Protein AF-A0A0S9KEA3-F1 (afdb_monomer_lite)

Structure (mmCIF, N/CA/C/O backbone):
data_AF-A0A0S9KEA3-F1
#
_entry.id   AF-A0A0S9KEA3-F1
#
loop_
_atom_site.group_PDB
_atom_site.id
_atom_site.type_symbol
_atom_site.label_atom_id
_atom_site.label_alt_id
_atom_site.label_comp_id
_atom_site.label_asym_id
_atom_site.label_entity_id
_atom_site.label_seq_id
_atom_site.pdbx_PDB_ins_code
_atom_site.Cartn_x
_atom_site.Cartn_y
_atom_site.Cartn_z
_atom_site.occupancy
_atom_site.B_iso_or_equiv
_atom_site.auth_seq_id
_atom_site.auth_comp_id
_atom_site.auth_asym_id
_atom_site.auth_atom_id
_atom_site.pdbx_PDB_model_num
ATOM 1 N N . MET A 1 1 ? -2.561 28.441 -7.555 1.00 31.03 1 MET A N 1
ATOM 2 C CA . MET A 1 1 ? -1.098 28.452 -7.749 1.00 31.03 1 MET A CA 1
ATOM 3 C C . MET A 1 1 ? -0.727 27.056 -8.202 1.00 31.03 1 MET A C 1
ATOM 5 O O . MET A 1 1 ? -0.599 26.170 -7.368 1.00 31.03 1 MET A O 1
ATOM 9 N N . ASP A 1 2 ? -0.705 26.859 -9.518 1.00 31.92 2 ASP A N 1
ATOM 10 C CA . ASP A 1 2 ? -0.254 25.624 -10.152 1.00 31.92 2 ASP A CA 1
ATOM 11 C C . ASP A 1 2 ? 1.250 25.487 -9.947 1.00 31.92 2 ASP A C 1
ATOM 13 O O . ASP A 1 2 ? 2.021 26.353 -10.361 1.00 31.92 2 ASP A O 1
ATOM 17 N N . PHE A 1 3 ? 1.666 24.422 -9.271 1.00 29.02 3 PHE A N 1
ATOM 18 C CA . PHE A 1 3 ? 3.070 24.047 -9.197 1.00 29.02 3 PHE A CA 1
ATOM 19 C C . PHE A 1 3 ? 3.377 23.155 -10.405 1.00 29.02 3 PHE A C 1
ATOM 21 O O . PHE A 1 3 ? 2.855 22.040 -10.465 1.00 29.02 3 PHE A O 1
ATOM 28 N N . PRO A 1 4 ? 4.215 23.589 -11.366 1.00 41.78 4 PRO A N 1
ATOM 29 C CA . PRO A 1 4 ? 4.606 22.748 -12.483 1.00 41.78 4 PRO A CA 1
ATOM 30 C C . PRO A 1 4 ? 5.661 21.763 -11.973 1.00 41.78 4 PRO A C 1
ATOM 32 O O . PRO A 1 4 ? 6.861 22.020 -12.031 1.00 41.78 4 PRO A O 1
ATOM 35 N N . PHE A 1 5 ? 5.222 20.629 -11.430 1.00 34.81 5 PHE A N 1
ATOM 36 C CA . PHE A 1 5 ? 6.108 19.536 -11.012 1.00 34.81 5 PHE A CA 1
ATOM 37 C C . PHE A 1 5 ? 6.509 18.636 -12.199 1.00 34.81 5 PHE A C 1
ATOM 39 O O . PHE A 1 5 ? 6.787 17.456 -12.021 1.00 34.81 5 PHE A O 1
ATOM 46 N N . ASP A 1 6 ? 6.526 19.177 -13.421 1.00 46.22 6 ASP A N 1
ATOM 47 C CA . ASP A 1 6 ? 6.559 18.375 -14.652 1.00 46.22 6 ASP A CA 1
ATOM 48 C C . ASP A 1 6 ? 7.700 18.744 -15.610 1.00 46.22 6 ASP A C 1
ATOM 50 O O . ASP A 1 6 ? 7.534 18.782 -16.821 1.00 46.22 6 ASP A O 1
ATOM 54 N N . SER A 1 7 ? 8.891 19.060 -15.088 1.00 44.50 7 SER A N 1
ATOM 55 C CA . SER A 1 7 ? 10.035 19.338 -15.978 1.00 44.50 7 SER A CA 1
ATOM 56 C C . SER A 1 7 ? 11.408 18.887 -15.481 1.00 44.50 7 SER A C 1
ATOM 58 O O . SER A 1 7 ? 12.396 19.142 -16.162 1.00 44.50 7 SER A O 1
ATOM 60 N N . PHE A 1 8 ? 11.520 18.207 -14.336 1.00 37.62 8 PHE A N 1
ATOM 61 C CA . PHE A 1 8 ? 12.842 17.794 -13.832 1.00 37.62 8 PHE A CA 1
ATOM 62 C C . PHE A 1 8 ? 13.035 16.278 -13.712 1.00 37.62 8 PHE A C 1
ATOM 64 O O . PHE A 1 8 ? 14.164 15.795 -13.757 1.00 37.62 8 PHE A O 1
ATOM 71 N N . VAL A 1 9 ? 11.956 15.496 -13.619 1.00 43.41 9 VAL A N 1
ATOM 72 C CA . VAL A 1 9 ? 12.059 14.027 -13.528 1.00 43.41 9 VAL A CA 1
ATOM 73 C C . VAL A 1 9 ? 12.201 13.371 -14.909 1.00 43.41 9 VAL A C 1
ATOM 75 O O . VAL A 1 9 ? 12.808 12.306 -15.008 1.00 43.41 9 VAL A O 1
ATOM 78 N N . ASP A 1 10 ? 11.760 14.038 -15.978 1.00 44.66 10 ASP A N 1
ATOM 79 C CA . ASP A 1 10 ? 11.895 13.554 -17.361 1.00 44.66 10 ASP A CA 1
ATOM 80 C C . ASP A 1 10 ? 13.318 13.700 -17.937 1.00 44.66 10 ASP A C 1
ATOM 82 O O . ASP A 1 10 ? 13.617 13.150 -18.994 1.00 44.66 10 ASP A O 1
ATOM 86 N N . GLN A 1 11 ? 14.238 14.386 -17.245 1.00 39.19 11 GLN A N 1
ATOM 87 C CA . GLN A 1 11 ? 15.519 14.796 -17.836 1.00 39.19 11 GLN A CA 1
ATOM 88 C C . GLN A 1 11 ? 16.749 13.965 -17.424 1.00 39.19 11 GLN A C 1
ATOM 90 O O . GLN A 1 11 ? 17.873 14.367 -17.717 1.00 39.19 11 GLN A O 1
ATOM 95 N N . VAL A 1 12 ? 16.595 12.798 -16.775 1.00 40.62 12 VAL A N 1
ATOM 96 C CA . VAL A 1 12 ? 17.766 11.991 -16.340 1.00 40.62 12 VAL A CA 1
ATOM 97 C C . VAL A 1 12 ? 17.776 10.519 -16.801 1.00 40.62 12 VAL A C 1
ATOM 99 O O . VAL A 1 12 ? 18.755 9.822 -16.558 1.00 40.62 12 VAL A O 1
ATOM 102 N N . VAL A 1 13 ? 16.801 10.021 -17.573 1.00 47.19 13 VAL A N 1
ATOM 103 C CA . VAL A 1 13 ? 16.959 8.729 -18.287 1.00 47.19 13 VAL A CA 1
ATOM 104 C C . VAL A 1 13 ? 16.338 8.830 -19.682 1.00 47.19 13 VAL A C 1
ATOM 106 O O . VAL A 1 13 ? 15.162 8.555 -19.870 1.00 47.19 13 VAL A O 1
ATOM 109 N N . GLY A 1 14 ? 17.136 9.271 -20.657 1.00 42.53 14 GLY A N 1
ATOM 110 C CA . GLY A 1 14 ? 16.746 9.519 -22.053 1.00 42.53 14 GLY A CA 1
ATOM 111 C C . GLY A 1 14 ? 16.521 8.269 -22.915 1.00 42.53 14 GLY A C 1
ATOM 112 O O . GLY A 1 14 ? 16.981 8.234 -24.049 1.00 42.53 14 GLY A O 1
ATOM 113 N N . ALA A 1 15 ? 15.824 7.268 -22.381 1.00 51.09 15 ALA A N 1
ATOM 114 C CA . ALA A 1 15 ? 15.139 6.231 -23.147 1.00 51.09 15 ALA A CA 1
ATOM 115 C C . ALA A 1 15 ? 13.674 6.294 -22.703 1.00 51.09 15 ALA A C 1
ATOM 117 O O . ALA A 1 15 ? 13.399 6.246 -21.500 1.00 51.09 15 ALA A O 1
ATOM 118 N N . GLY A 1 16 ? 12.744 6.510 -23.635 1.00 81.00 16 GLY A N 1
ATOM 119 C CA . GLY A 1 16 ? 11.350 6.838 -23.332 1.00 81.00 16 GLY A CA 1
ATOM 120 C C . GLY A 1 16 ? 10.750 5.879 -22.301 1.00 81.00 16 GLY A C 1
ATOM 121 O O . GLY A 1 16 ? 11.084 4.696 -22.276 1.00 81.00 16 GLY A O 1
ATOM 122 N N . TRP A 1 17 ? 9.839 6.354 -21.444 1.00 83.50 17 TRP A N 1
ATOM 123 C CA . TRP A 1 17 ? 9.157 5.509 -20.444 1.00 83.50 17 TRP A CA 1
ATOM 124 C C . TRP A 1 17 ? 8.692 4.161 -21.033 1.00 83.50 17 TRP A C 1
ATOM 126 O O . TRP A 1 17 ? 8.823 3.118 -20.396 1.00 83.50 17 TRP A O 1
ATOM 136 N N . ARG A 1 18 ? 8.229 4.195 -22.290 1.00 82.69 18 ARG A N 1
ATOM 137 C CA . ARG A 1 18 ? 7.819 3.032 -23.079 1.00 82.69 18 ARG A CA 1
ATOM 138 C C . ARG A 1 18 ? 8.979 2.099 -23.433 1.00 82.69 18 ARG A C 1
ATOM 140 O O . ARG A 1 18 ? 8.838 0.905 -23.258 1.00 82.69 18 ARG A O 1
ATOM 147 N N . GLU A 1 19 ? 10.130 2.624 -23.838 1.00 84.38 19 GLU A N 1
ATOM 148 C CA . GLU A 1 19 ? 11.335 1.835 -24.139 1.00 84.38 19 GLU A CA 1
ATOM 149 C C . GLU A 1 19 ? 11.870 1.126 -22.890 1.00 84.38 19 GLU A C 1
ATOM 151 O O . GLU A 1 19 ? 12.289 -0.030 -22.943 1.00 84.38 19 GLU A O 1
ATOM 156 N N . THR A 1 20 ? 11.810 1.795 -21.734 1.00 85.56 20 THR A N 1
ATOM 157 C CA . THR A 1 20 ? 12.181 1.159 -20.462 1.00 85.56 20 THR A CA 1
ATOM 158 C C . THR A 1 20 ? 11.171 0.077 -20.081 1.00 85.56 20 THR A C 1
ATOM 160 O O . THR A 1 20 ? 11.570 -1.006 -19.660 1.00 85.56 20 THR A O 1
ATOM 163 N N . ALA A 1 21 ? 9.872 0.328 -20.271 1.00 86.19 21 ALA A N 1
ATOM 164 C CA . ALA A 1 21 ? 8.833 -0.681 -20.074 1.00 86.19 21 ALA A CA 1
ATOM 165 C C . ALA A 1 21 ? 9.016 -1.889 -21.016 1.00 86.19 21 ALA A C 1
ATOM 167 O O . ALA A 1 21 ? 8.892 -3.029 -20.575 1.00 86.19 21 ALA A O 1
ATOM 168 N N . ASP A 1 22 ? 9.391 -1.643 -22.272 1.00 87.06 22 ASP A N 1
ATOM 169 C CA . ASP A 1 22 ? 9.687 -2.670 -23.276 1.00 87.06 22 ASP A CA 1
ATOM 170 C C . ASP A 1 22 ? 10.925 -3.481 -22.890 1.00 87.06 22 ASP A C 1
ATOM 172 O O . ASP A 1 22 ? 10.930 -4.701 -23.020 1.00 87.06 22 ASP A O 1
ATOM 176 N N . SER A 1 23 ? 11.938 -2.831 -22.314 1.00 88.00 23 SER A N 1
ATOM 177 C CA . SER A 1 23 ? 13.126 -3.503 -21.775 1.00 88.00 23 SER A CA 1
ATOM 178 C C . SER A 1 23 ? 12.782 -4.414 -20.592 1.00 88.00 23 SER A C 1
ATOM 180 O O . SER A 1 23 ? 13.326 -5.509 -20.477 1.00 88.00 23 SER A O 1
ATOM 182 N N . VAL A 1 24 ? 11.849 -4.003 -19.724 1.00 87.31 24 VAL A N 1
ATOM 183 C CA . VAL A 1 24 ? 11.339 -4.854 -18.634 1.00 87.31 24 VAL A CA 1
ATOM 184 C C . VAL A 1 24 ? 10.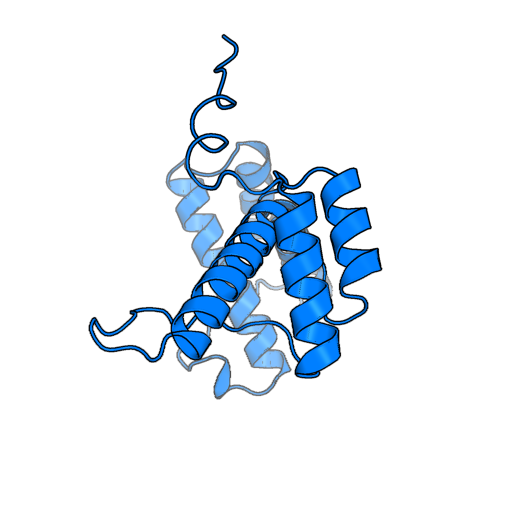547 -6.042 -19.189 1.00 87.31 24 VAL A C 1
ATOM 186 O O . VAL A 1 24 ? 10.702 -7.152 -18.686 1.00 87.31 24 VAL A O 1
ATOM 189 N N . ALA A 1 25 ? 9.721 -5.833 -20.217 1.00 87.12 25 ALA A N 1
ATOM 190 C CA . ALA A 1 25 ? 8.959 -6.905 -20.857 1.00 87.12 25 ALA A CA 1
ATOM 191 C C . ALA A 1 25 ? 9.873 -7.907 -21.586 1.00 87.12 25 ALA A C 1
ATOM 193 O O . ALA A 1 25 ? 9.673 -9.115 -21.474 1.00 87.12 25 ALA A O 1
ATOM 194 N N . ALA A 1 26 ? 10.912 -7.422 -22.269 1.00 87.06 26 ALA A N 1
ATOM 195 C CA . ALA A 1 26 ? 11.930 -8.259 -22.897 1.00 87.06 26 ALA A CA 1
ATOM 196 C C . ALA A 1 26 ? 12.697 -9.083 -21.854 1.00 87.06 26 ALA A C 1
ATOM 198 O O . ALA A 1 26 ? 12.806 -10.298 -22.000 1.00 87.06 26 ALA A O 1
ATOM 199 N N . PHE A 1 27 ? 13.134 -8.448 -20.759 1.00 86.00 27 PHE A N 1
ATOM 200 C CA . PHE A 1 27 ? 13.782 -9.137 -19.642 1.00 86.00 27 PHE A CA 1
ATOM 201 C C . PHE A 1 27 ? 12.877 -10.223 -19.047 1.00 86.00 27 PHE A C 1
ATOM 203 O O . PHE A 1 27 ? 13.328 -11.332 -18.777 1.00 86.00 27 PHE A O 1
ATOM 210 N N . LEU A 1 28 ? 11.585 -9.930 -18.880 1.00 84.88 28 LEU A N 1
ATOM 211 C CA . LEU A 1 28 ? 10.611 -10.909 -18.409 1.00 84.88 28 LEU A CA 1
ATOM 212 C C . LEU A 1 28 ? 10.488 -12.102 -19.370 1.00 84.88 28 LEU A C 1
ATOM 214 O O . LEU A 1 28 ? 10.422 -13.240 -18.910 1.00 84.88 28 LEU A O 1
ATOM 218 N N . GLY A 1 29 ? 10.476 -11.855 -20.681 1.00 82.12 29 GLY A N 1
ATOM 219 C CA . GLY A 1 29 ? 10.448 -12.908 -21.697 1.00 82.12 29 GLY A CA 1
ATOM 220 C C . GLY A 1 29 ? 11.711 -13.775 -21.711 1.00 82.12 29 GLY A C 1
ATOM 221 O O . GLY A 1 29 ? 11.613 -14.983 -21.908 1.00 82.12 29 GLY A O 1
ATOM 222 N N . GLU A 1 30 ? 12.879 -13.178 -21.469 1.00 84.38 30 GLU A N 1
ATOM 223 C CA . GLU A 1 30 ? 14.174 -13.870 -21.466 1.00 84.38 30 GLU A CA 1
ATOM 224 C C . GLU A 1 30 ? 14.432 -14.650 -20.166 1.00 84.38 30 GLU A C 1
ATOM 226 O O . GLU A 1 30 ? 14.880 -15.795 -20.205 1.00 84.38 30 GLU A O 1
ATOM 231 N N . HIS A 1 31 ? 14.120 -14.060 -19.009 1.00 79.31 31 HIS A N 1
ATOM 232 C CA . HIS A 1 31 ? 14.469 -14.607 -17.693 1.00 79.31 31 HIS A CA 1
ATOM 233 C C . HIS A 1 31 ? 13.297 -15.27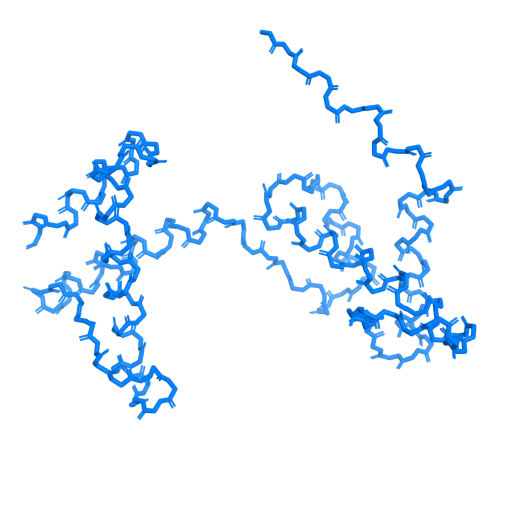5 -16.959 1.00 79.31 31 HIS A C 1
ATOM 235 O O . HIS A 1 31 ? 13.505 -15.962 -15.958 1.00 79.31 31 HIS A O 1
ATOM 241 N N . GLY A 1 32 ? 12.055 -15.070 -17.408 1.00 79.94 32 GLY A N 1
ATOM 242 C CA . GLY A 1 32 ? 10.852 -15.620 -16.773 1.00 79.94 32 GLY A CA 1
ATOM 243 C C . GLY A 1 32 ? 10.467 -14.956 -15.445 1.00 79.94 32 GLY A C 1
ATOM 244 O O . GLY A 1 32 ? 9.554 -15.424 -14.765 1.00 79.94 32 GLY A O 1
ATOM 245 N N . HIS A 1 33 ? 11.140 -13.868 -15.057 1.00 79.75 33 HIS A N 1
ATOM 246 C CA . HIS A 1 33 ? 10.815 -13.089 -13.864 1.00 79.75 33 HIS A CA 1
ATOM 247 C C . HIS A 1 33 ? 10.978 -11.585 -14.101 1.00 79.75 33 HIS A C 1
ATOM 249 O O . HIS A 1 33 ? 11.673 -11.145 -15.013 1.00 79.75 33 HIS A O 1
ATOM 255 N N . LEU A 1 34 ? 10.346 -10.775 -13.247 1.00 82.38 34 LEU A N 1
ATOM 256 C CA . LEU A 1 34 ? 10.577 -9.332 -13.249 1.00 82.38 34 LEU A CA 1
ATOM 257 C C . LEU A 1 34 ? 11.983 -9.010 -12.716 1.00 82.38 34 LEU A C 1
ATOM 259 O O . LEU A 1 34 ? 12.446 -9.681 -11.787 1.00 82.38 34 LEU A O 1
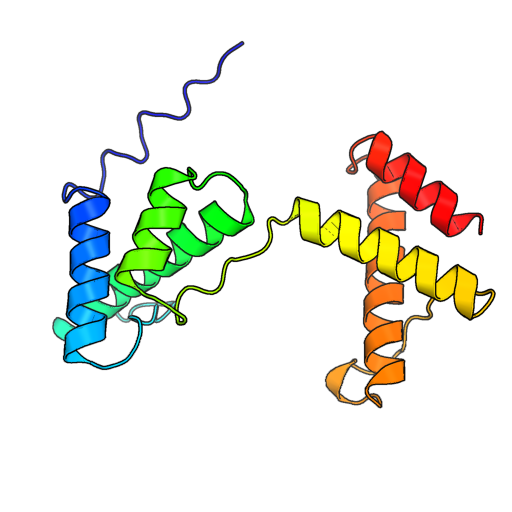ATOM 263 N N . PRO A 1 35 ? 12.641 -7.964 -13.242 1.00 82.38 35 PRO A N 1
ATOM 264 C CA . PRO A 1 35 ? 13.958 -7.550 -12.780 1.00 82.38 35 PRO A CA 1
ATOM 265 C C . PRO A 1 35 ? 13.891 -7.090 -11.323 1.00 82.38 35 PRO A C 1
ATOM 267 O O . PRO A 1 35 ? 12.978 -6.359 -10.916 1.00 82.38 35 PRO A O 1
ATOM 270 N N . LEU A 1 36 ? 14.864 -7.520 -10.525 1.00 79.06 36 LEU A N 1
ATOM 271 C CA . LEU A 1 36 ? 14.901 -7.234 -9.096 1.00 79.06 36 LEU A CA 1
ATOM 272 C C . LEU A 1 36 ? 15.817 -6.048 -8.800 1.00 79.06 36 LEU A C 1
ATOM 274 O O . LEU A 1 36 ? 16.958 -5.995 -9.252 1.00 79.06 36 LEU A O 1
ATOM 278 N N . SER A 1 37 ? 15.339 -5.106 -7.979 1.00 79.19 37 SER A N 1
ATOM 279 C CA . SER A 1 37 ? 16.243 -4.104 -7.414 1.00 79.19 37 SER A CA 1
ATOM 280 C C . SER A 1 37 ? 17.029 -4.723 -6.266 1.00 79.19 37 SER A C 1
ATOM 282 O O . SER A 1 37 ? 16.463 -5.126 -5.246 1.00 79.19 37 SER A O 1
ATOM 284 N N . ARG A 1 38 ? 18.348 -4.738 -6.408 1.00 68.50 38 ARG A N 1
ATOM 285 C CA . ARG A 1 38 ? 19.291 -5.065 -5.346 1.00 68.50 38 ARG A CA 1
ATOM 286 C C . ARG A 1 38 ? 19.678 -3.746 -4.680 1.00 68.50 38 ARG A C 1
ATOM 288 O O . ARG A 1 38 ? 20.623 -3.060 -5.064 1.00 68.50 38 ARG A O 1
ATOM 295 N N . MET A 1 39 ? 18.861 -3.344 -3.706 1.00 53.94 39 MET A N 1
ATOM 296 C CA . MET A 1 39 ? 19.104 -2.156 -2.884 1.00 53.94 39 MET A CA 1
ATOM 297 C C . MET A 1 39 ? 20.532 -2.194 -2.312 1.00 53.94 39 MET A C 1
ATOM 299 O O . MET A 1 39 ? 20.886 -3.130 -1.606 1.00 53.94 39 MET A O 1
ATOM 303 N N . GLY A 1 40 ? 21.340 -1.173 -2.624 1.00 55.25 40 GLY A N 1
ATOM 304 C CA . GLY A 1 40 ? 22.753 -1.090 -2.230 1.00 55.25 40 GLY A CA 1
ATOM 305 C C . GLY A 1 40 ? 23.721 -1.766 -3.209 1.00 55.25 40 GLY A C 1
ATOM 306 O O . GLY A 1 40 ? 24.379 -2.739 -2.855 1.00 55.25 40 GLY A O 1
ATOM 307 N N . ALA A 1 41 ? 23.831 -1.242 -4.435 1.00 55.56 41 ALA A N 1
ATOM 308 C CA . ALA A 1 41 ? 24.784 -1.744 -5.422 1.00 55.56 41 ALA A CA 1
ATOM 309 C C . ALA A 1 41 ? 26.232 -1.608 -4.911 1.00 55.56 41 ALA A C 1
ATOM 311 O O . ALA A 1 41 ? 26.688 -0.507 -4.591 1.00 55.56 41 ALA A O 1
ATOM 312 N N . ALA A 1 42 ? 26.955 -2.728 -4.846 1.00 58.06 42 ALA A N 1
ATOM 313 C CA . ALA A 1 42 ? 28.401 -2.728 -4.657 1.00 58.06 42 ALA A CA 1
ATOM 314 C C . ALA A 1 42 ? 29.078 -2.042 -5.859 1.00 58.06 42 ALA A C 1
ATOM 316 O O . ALA A 1 42 ? 28.600 -2.169 -6.987 1.00 58.06 42 ALA A O 1
ATOM 317 N N . ARG A 1 43 ? 30.189 -1.322 -5.628 1.00 58.88 43 ARG A N 1
ATOM 318 C CA . ARG A 1 43 ? 30.940 -0.615 -6.691 1.00 58.88 43 ARG A CA 1
ATOM 319 C C . ARG A 1 43 ? 31.448 -1.556 -7.795 1.00 58.88 43 ARG A C 1
ATOM 321 O O . ARG A 1 43 ? 31.629 -1.093 -8.913 1.00 58.88 43 ARG A O 1
ATOM 328 N N . ASP A 1 44 ? 31.573 -2.849 -7.494 1.00 68.31 44 ASP A N 1
ATOM 329 C CA . ASP A 1 44 ? 32.155 -3.874 -8.367 1.00 68.31 44 ASP A CA 1
ATOM 330 C C . ASP A 1 44 ? 31.112 -4.911 -8.829 1.00 68.31 44 ASP A C 1
ATOM 332 O O . ASP A 1 44 ? 31.336 -6.120 -8.787 1.00 68.31 44 ASP A O 1
ATOM 336 N N . MET A 1 45 ? 29.922 -4.445 -9.218 1.00 72.31 45 MET A N 1
ATOM 337 C CA . MET A 1 45 ? 28.858 -5.310 -9.735 1.00 72.31 45 MET A CA 1
ATOM 338 C C . MET A 1 45 ? 29.120 -5.699 -11.204 1.00 72.31 45 MET A C 1
ATOM 340 O O . MET A 1 45 ? 29.408 -4.810 -12.012 1.00 72.31 45 MET A O 1
ATOM 344 N N . PRO A 1 46 ? 28.949 -6.981 -11.584 1.00 80.69 46 PRO A N 1
ATOM 345 C CA . PRO A 1 46 ? 28.886 -7.408 -12.981 1.00 80.69 46 PRO A CA 1
ATOM 346 C C . PRO A 1 46 ? 27.893 -6.578 -13.812 1.00 80.69 46 PRO A C 1
ATOM 348 O O . PRO A 1 46 ? 26.853 -6.139 -13.313 1.00 80.69 46 PRO A O 1
ATOM 351 N N . ALA A 1 47 ? 28.227 -6.325 -15.080 1.00 77.25 47 ALA A N 1
ATOM 352 C CA . ALA A 1 47 ? 27.486 -5.391 -15.933 1.00 77.25 47 ALA A CA 1
ATOM 353 C C . ALA A 1 47 ? 26.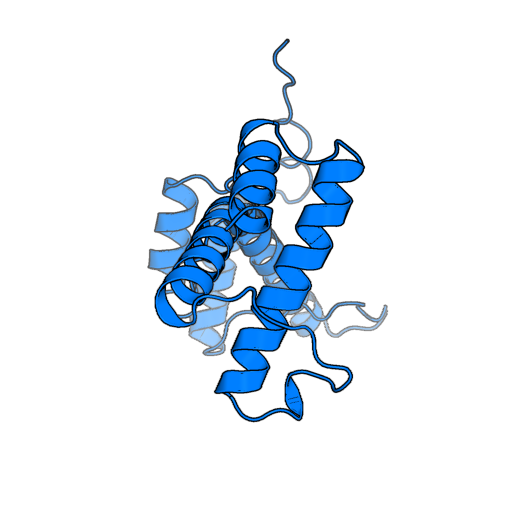032 -5.826 -16.202 1.00 77.25 47 ALA A C 1
ATOM 355 O O . ALA A 1 47 ? 25.135 -4.985 -16.250 1.00 77.25 47 ALA A O 1
ATOM 356 N N . ASP A 1 48 ? 25.801 -7.130 -16.325 1.00 74.81 48 ASP A N 1
ATOM 357 C CA . ASP A 1 48 ? 24.496 -7.784 -16.444 1.00 74.81 48 ASP A CA 1
ATOM 358 C C . ASP A 1 48 ? 23.633 -7.559 -15.193 1.00 74.81 48 ASP A C 1
ATOM 360 O O . ASP A 1 48 ? 22.496 -7.091 -15.285 1.00 74.81 48 ASP A O 1
ATOM 364 N N . LEU A 1 49 ? 24.202 -7.767 -14.003 1.00 78.19 49 LEU A N 1
ATOM 365 C CA . LEU A 1 49 ? 23.504 -7.534 -12.735 1.00 78.19 49 LEU A CA 1
ATOM 366 C C . LEU A 1 49 ? 23.228 -6.045 -12.491 1.00 78.19 49 LEU A C 1
ATOM 368 O O . LEU A 1 49 ? 22.201 -5.685 -11.909 1.00 78.19 49 LEU A O 1
ATOM 372 N N . ALA A 1 50 ? 24.121 -5.166 -12.949 1.00 78.12 50 ALA A N 1
ATOM 373 C CA . ALA A 1 50 ? 23.911 -3.724 -12.904 1.00 78.12 50 ALA A CA 1
ATOM 374 C C . ALA A 1 50 ? 22.780 -3.274 -13.848 1.00 78.12 50 ALA A C 1
ATOM 376 O O . ALA A 1 50 ? 22.048 -2.338 -13.517 1.00 78.12 50 ALA A O 1
ATOM 377 N N . ALA A 1 51 ? 22.620 -3.925 -15.004 1.00 80.31 51 ALA A N 1
ATOM 378 C CA . ALA A 1 51 ? 21.510 -3.671 -15.918 1.00 80.31 51 ALA A CA 1
ATOM 379 C C . ALA A 1 51 ? 20.168 -4.126 -15.315 1.00 80.31 51 ALA A C 1
ATOM 381 O O . ALA A 1 51 ? 19.212 -3.345 -15.316 1.00 80.31 51 ALA A O 1
ATOM 382 N N . GLU A 1 52 ? 20.119 -5.319 -14.711 1.00 83.06 52 GLU A N 1
ATOM 383 C CA . GLU A 1 52 ? 18.932 -5.809 -13.995 1.00 83.06 52 GLU A CA 1
ATOM 384 C C . GLU A 1 52 ? 18.529 -4.862 -12.849 1.00 83.06 52 GLU A C 1
ATOM 386 O O . GLU A 1 52 ? 17.363 -4.475 -12.756 1.00 83.06 52 GLU A O 1
ATOM 391 N N . ASP A 1 53 ? 19.477 -4.416 -12.010 1.00 82.38 53 ASP A N 1
ATOM 392 C CA . ASP A 1 53 ? 19.165 -3.530 -10.875 1.00 82.38 53 ASP A CA 1
ATOM 393 C C . ASP A 1 53 ? 18.545 -2.199 -11.331 1.00 82.38 53 ASP A C 1
ATOM 395 O O . ASP A 1 53 ? 17.620 -1.688 -10.694 1.00 82.38 53 ASP A O 1
ATOM 399 N N . ARG A 1 54 ? 18.993 -1.640 -12.463 1.00 84.19 54 ARG A N 1
ATOM 400 C CA . ARG A 1 54 ? 18.403 -0.414 -13.033 1.00 84.19 54 ARG A CA 1
ATOM 401 C C . ARG A 1 54 ? 16.941 -0.624 -13.421 1.00 84.19 54 ARG A C 1
ATOM 403 O O . ARG A 1 54 ? 16.099 0.201 -13.053 1.00 84.19 54 ARG A O 1
ATOM 410 N N . LEU A 1 55 ? 16.632 -1.725 -14.106 1.00 84.31 55 LEU A N 1
ATOM 411 C CA . LEU A 1 55 ? 15.258 -2.077 -14.476 1.00 84.31 55 LEU A CA 1
ATOM 412 C C . LEU A 1 55 ? 14.402 -2.364 -13.233 1.00 84.31 55 LEU A C 1
ATOM 414 O O . LEU A 1 55 ? 13.277 -1.874 -13.126 1.00 84.31 55 LEU A O 1
ATOM 418 N N . GLY A 1 56 ? 14.951 -3.060 -12.235 1.00 83.19 56 GLY A N 1
ATOM 419 C CA . GLY A 1 56 ? 14.265 -3.342 -10.974 1.00 83.19 56 GLY A CA 1
ATOM 420 C C . GLY A 1 56 ? 13.957 -2.083 -10.156 1.00 83.19 56 GLY A C 1
ATOM 421 O O . GLY A 1 56 ? 12.873 -1.952 -9.572 1.00 83.19 56 GLY A O 1
ATOM 422 N N . ARG A 1 57 ? 14.865 -1.100 -10.139 1.00 83.81 57 ARG A N 1
ATOM 423 C CA . ARG A 1 57 ? 14.611 0.224 -9.538 1.00 83.81 57 ARG A CA 1
ATOM 424 C C . ARG A 1 57 ? 13.509 0.967 -10.273 1.00 83.81 57 ARG A C 1
ATOM 426 O O . ARG A 1 57 ? 12.676 1.602 -9.628 1.00 83.81 57 ARG A O 1
ATOM 433 N N . TRP A 1 58 ? 13.488 0.892 -11.600 1.00 88.69 58 TRP A N 1
ATOM 434 C CA . TRP A 1 58 ? 12.435 1.509 -12.398 1.00 88.69 58 TRP A CA 1
ATOM 435 C C . TRP A 1 58 ? 11.067 0.878 -12.111 1.00 88.69 58 TRP A C 1
ATOM 437 O O . TRP A 1 58 ? 10.123 1.609 -11.815 1.00 88.69 58 TRP A O 1
ATOM 447 N N . VAL A 1 59 ? 10.976 -0.457 -12.065 1.00 85.94 59 VAL A N 1
ATOM 448 C CA . VAL A 1 59 ? 9.761 -1.189 -11.656 1.00 85.94 59 VAL A CA 1
ATOM 449 C C . VAL A 1 59 ? 9.312 -0.760 -10.258 1.00 85.94 59 VAL A C 1
ATOM 451 O O . VAL A 1 59 ? 8.129 -0.505 -10.035 1.00 85.94 59 VAL A O 1
ATOM 454 N N . SER A 1 60 ? 10.254 -0.617 -9.323 1.00 83.19 60 SER A N 1
ATOM 455 C CA . SER A 1 60 ? 9.968 -0.166 -7.956 1.00 83.19 60 SER A CA 1
ATOM 456 C C . SER A 1 60 ? 9.380 1.248 -7.929 1.00 83.19 60 SER A C 1
ATOM 458 O O . SER A 1 60 ? 8.381 1.475 -7.247 1.00 83.19 60 SER A O 1
ATOM 460 N N . LYS A 1 61 ? 9.933 2.172 -8.725 1.00 85.12 61 LYS A N 1
ATOM 461 C CA . LYS A 1 61 ? 9.403 3.535 -8.894 1.00 85.12 61 LYS A CA 1
ATOM 462 C C . LYS A 1 61 ? 8.009 3.545 -9.518 1.00 85.12 61 LYS A C 1
ATOM 464 O O . LYS A 1 61 ? 7.153 4.292 -9.063 1.00 85.12 61 LYS A O 1
ATOM 469 N N . GLN A 1 62 ? 7.754 2.705 -10.522 1.00 87.62 62 GLN A N 1
ATOM 470 C CA . GLN A 1 62 ? 6.427 2.606 -11.135 1.00 87.62 62 GLN A CA 1
ATOM 471 C C . GLN A 1 62 ? 5.387 2.052 -10.142 1.00 87.62 62 GLN A C 1
ATOM 473 O O . GLN A 1 62 ? 4.279 2.573 -10.063 1.00 87.62 62 GLN A O 1
ATOM 478 N N . ARG A 1 63 ? 5.751 1.057 -9.318 1.00 83.88 63 ARG A N 1
ATOM 479 C CA . ARG A 1 63 ? 4.886 0.543 -8.235 1.00 83.88 63 ARG A CA 1
ATOM 480 C C . ARG A 1 63 ? 4.641 1.580 -7.140 1.00 83.88 63 ARG A C 1
ATOM 482 O O . ARG A 1 63 ? 3.575 1.594 -6.528 1.00 83.88 63 ARG A O 1
ATOM 489 N N . GLU A 1 64 ? 5.632 2.418 -6.853 1.00 81.62 64 GLU A N 1
ATOM 490 C CA . GLU A 1 64 ? 5.481 3.545 -5.938 1.00 81.62 64 GLU A CA 1
ATOM 491 C C . GLU A 1 64 ? 4.516 4.587 -6.515 1.00 81.62 64 GLU A C 1
ATOM 493 O O . GLU A 1 64 ? 3.549 4.933 -5.842 1.00 81.62 64 GLU A O 1
ATOM 498 N N . ALA A 1 65 ? 4.695 5.002 -7.769 1.00 79.38 65 ALA A N 1
ATOM 499 C CA . ALA A 1 65 ? 3.785 5.921 -8.451 1.00 79.38 65 ALA A CA 1
ATOM 500 C C . ALA A 1 65 ? 2.341 5.388 -8.493 1.00 79.38 65 ALA A C 1
ATOM 502 O O . ALA A 1 65 ? 1.405 6.117 -8.171 1.00 79.38 65 ALA A O 1
ATOM 503 N N . ASP A 1 66 ? 2.156 4.098 -8.792 1.00 77.69 66 ASP A N 1
ATOM 504 C CA . ASP A 1 66 ? 0.842 3.441 -8.774 1.00 77.69 66 ASP A CA 1
ATOM 505 C C . ASP A 1 66 ? 0.206 3.491 -7.378 1.00 77.69 66 ASP A C 1
ATOM 507 O O . ASP A 1 66 ? -0.930 3.926 -7.200 1.00 77.69 66 ASP A O 1
ATOM 511 N N . ARG A 1 67 ? 1.001 3.168 -6.351 1.00 70.50 67 ARG A N 1
ATOM 512 C CA . ARG A 1 67 ? 0.598 3.247 -4.942 1.00 70.50 67 ARG A CA 1
ATOM 513 C C . ARG A 1 67 ? 0.244 4.672 -4.503 1.00 70.50 67 ARG A C 1
ATOM 515 O O . ARG A 1 67 ? -0.554 4.836 -3.579 1.00 70.50 67 ARG A O 1
ATOM 522 N N . HIS A 1 68 ? 0.873 5.682 -5.088 1.00 72.25 68 HIS A N 1
ATOM 523 C CA . HIS A 1 68 ? 0.620 7.091 -4.797 1.00 72.25 68 HIS A CA 1
ATOM 524 C C . HIS A 1 68 ? -0.477 7.706 -5.674 1.00 72.25 68 HIS A C 1
ATOM 526 O O . HIS A 1 68 ? -0.794 8.873 -5.478 1.00 72.25 68 HIS A O 1
ATOM 532 N N . GLY A 1 69 ? -1.057 6.947 -6.610 1.00 72.94 69 GLY A N 1
ATOM 533 C CA . GLY A 1 69 ? -2.063 7.459 -7.541 1.00 72.94 69 GLY A CA 1
ATOM 534 C C . GLY A 1 69 ? -1.505 8.436 -8.581 1.00 72.94 69 GLY A C 1
ATOM 535 O O . GLY A 1 69 ? -2.274 9.113 -9.250 1.00 72.94 69 GLY A O 1
ATOM 536 N N . THR A 1 70 ? -0.181 8.527 -8.727 1.00 78.12 70 THR A N 1
ATOM 537 C CA . THR A 1 70 ? 0.481 9.421 -9.692 1.00 78.12 70 THR A CA 1
ATOM 538 C C . THR A 1 70 ? 0.846 8.717 -10.999 1.00 78.12 70 THR A C 1
ATOM 540 O O . THR A 1 70 ? 1.298 9.357 -11.948 1.00 78.12 70 THR A O 1
ATOM 543 N N . LEU A 1 71 ? 0.649 7.396 -11.079 1.00 78.69 71 LEU A N 1
ATOM 544 C CA . LEU A 1 71 ? 0.751 6.650 -12.329 1.00 78.69 71 LEU A CA 1
ATOM 545 C C . LEU A 1 71 ? -0.530 6.843 -13.146 1.00 78.69 71 LEU A C 1
ATOM 547 O O . LEU A 1 71 ? -1.610 6.466 -12.705 1.00 78.69 71 LEU A O 1
ATOM 551 N N . THR A 1 72 ? -0.399 7.409 -14.345 1.00 78.50 72 THR A N 1
ATOM 552 C CA . THR A 1 72 ? -1.543 7.660 -15.229 1.00 78.50 72 THR A CA 1
ATOM 553 C C . THR A 1 72 ? -2.195 6.359 -15.705 1.00 78.50 72 THR A C 1
ATOM 555 O O . THR A 1 72 ? -1.507 5.356 -15.927 1.00 78.50 72 THR A O 1
ATOM 558 N N . ASP A 1 73 ? -3.510 6.383 -15.938 1.00 75.12 73 ASP A N 1
ATOM 559 C CA . ASP A 1 73 ? -4.262 5.209 -16.408 1.00 75.12 73 ASP A CA 1
ATOM 560 C C . ASP A 1 73 ? -3.675 4.566 -17.679 1.00 75.12 73 ASP A C 1
ATOM 562 O O . ASP A 1 73 ? -3.535 3.340 -17.705 1.00 75.12 73 ASP A O 1
ATOM 566 N N . PRO A 1 74 ? -3.227 5.325 -18.707 1.00 79.06 74 PRO A N 1
ATOM 567 C CA . PRO A 1 74 ? -2.591 4.731 -19.883 1.00 79.06 74 PRO A CA 1
ATOM 568 C C . PRO A 1 74 ? -1.291 3.986 -19.554 1.00 79.06 74 PRO A C 1
ATOM 570 O O . PRO A 1 74 ? -1.022 2.926 -20.119 1.00 79.06 74 PRO A O 1
ATOM 573 N N . ARG A 1 75 ? -0.485 4.506 -18.616 1.00 82.69 75 ARG A N 1
ATOM 574 C CA . ARG A 1 75 ? 0.756 3.855 -18.169 1.00 82.69 75 ARG A CA 1
ATOM 575 C C . ARG A 1 75 ? 0.457 2.590 -17.367 1.00 82.69 75 ARG A C 1
ATOM 577 O O . ARG A 1 75 ? 1.108 1.569 -17.580 1.00 82.69 75 ARG A O 1
ATOM 584 N N . ARG A 1 76 ? -0.557 2.621 -16.496 1.00 81.25 76 ARG A N 1
ATOM 585 C CA . ARG A 1 76 ? -1.032 1.436 -15.765 1.00 81.25 76 ARG A CA 1
ATOM 586 C C . ARG A 1 76 ? -1.516 0.348 -16.725 1.00 81.25 76 ARG A C 1
ATOM 588 O O . ARG A 1 76 ? -1.089 -0.798 -16.601 1.00 81.25 76 ARG A O 1
ATOM 595 N N . ALA A 1 77 ? -2.353 0.708 -17.698 1.00 81.31 77 ALA A N 1
ATOM 596 C CA . ALA A 1 77 ? -2.865 -0.219 -18.705 1.00 81.31 77 ALA A CA 1
ATOM 597 C C . ALA A 1 77 ? -1.732 -0.846 -19.531 1.00 81.31 77 ALA A C 1
ATOM 599 O O . ALA A 1 77 ? -1.731 -2.056 -19.758 1.00 81.31 77 ALA A O 1
ATOM 600 N N . TYR A 1 78 ? -0.733 -0.048 -19.917 1.00 85.19 78 TYR A N 1
ATOM 601 C CA . TYR A 1 78 ? 0.435 -0.544 -20.637 1.00 85.19 78 TYR A CA 1
ATOM 602 C C . TYR A 1 78 ? 1.234 -1.563 -19.823 1.00 85.19 78 TYR A C 1
ATOM 604 O O . TYR A 1 78 ? 1.521 -2.648 -20.319 1.00 85.19 78 TYR A O 1
ATOM 612 N N . LEU A 1 79 ? 1.554 -1.255 -18.561 1.00 85.88 79 LEU A N 1
ATOM 613 C CA . LEU A 1 79 ? 2.310 -2.171 -17.700 1.00 85.88 79 LEU A CA 1
ATOM 614 C C . LEU A 1 79 ? 1.553 -3.470 -17.445 1.00 85.88 79 LEU A C 1
ATOM 616 O O . LEU A 1 79 ? 2.154 -4.538 -17.478 1.00 85.88 79 LEU A O 1
ATOM 620 N N . LYS A 1 80 ? 0.233 -3.390 -17.269 1.00 84.31 80 LYS A N 1
ATOM 621 C CA . LYS A 1 80 ? -0.626 -4.568 -17.136 1.00 84.31 80 LYS A CA 1
ATOM 622 C C . LYS A 1 80 ? -0.618 -5.424 -18.403 1.00 84.31 80 LYS A C 1
ATOM 624 O O . LYS A 1 80 ? -0.498 -6.639 -18.314 1.00 84.31 80 LYS A O 1
ATOM 629 N N . SER A 1 81 ? -0.689 -4.800 -19.579 1.00 83.88 81 SER A N 1
ATOM 630 C CA . SER A 1 81 ? -0.620 -5.516 -20.857 1.00 83.88 81 SER A CA 1
ATOM 631 C C . SER A 1 81 ? 0.754 -6.138 -21.114 1.00 83.88 81 SER A C 1
ATOM 633 O O . SER A 1 81 ? 0.823 -7.221 -21.683 1.00 83.88 81 SER A O 1
ATOM 635 N N . ALA A 1 82 ? 1.835 -5.449 -20.749 1.00 82.06 82 ALA A N 1
ATOM 636 C CA . ALA A 1 82 ? 3.198 -5.874 -21.055 1.00 82.06 82 ALA A CA 1
ATOM 637 C C . ALA A 1 82 ? 3.745 -6.906 -20.055 1.00 82.06 82 ALA A C 1
ATOM 639 O O . ALA A 1 82 ? 4.565 -7.741 -20.423 1.00 82.06 82 ALA A O 1
ATOM 640 N N . LEU A 1 83 ? 3.312 -6.845 -18.792 1.00 81.19 83 LEU A N 1
ATOM 641 C CA . LEU A 1 83 ? 3.859 -7.648 -17.692 1.00 81.19 83 LEU A CA 1
ATOM 642 C C . LEU A 1 83 ? 2.855 -8.666 -17.125 1.00 81.19 83 LEU A C 1
ATOM 644 O O . LEU A 1 83 ? 3.225 -9.481 -16.276 1.00 81.19 83 LEU A O 1
ATOM 648 N N . GLY A 1 84 ? 1.597 -8.620 -17.578 1.00 76.50 84 GLY A N 1
ATOM 649 C CA . GLY A 1 84 ? 0.539 -9.552 -17.194 1.00 76.50 84 GLY A CA 1
ATOM 650 C C . GLY A 1 84 ? 0.312 -9.618 -15.683 1.00 76.50 84 GLY A C 1
ATOM 651 O O . GLY A 1 84 ? 0.344 -8.605 -14.979 1.00 76.50 84 GLY A O 1
ATOM 652 N N . ASP A 1 85 ? 0.129 -10.837 -15.176 1.00 69.12 85 ASP A N 1
ATOM 653 C CA . ASP A 1 85 ? -0.215 -11.114 -13.774 1.00 69.12 85 ASP A CA 1
ATOM 654 C C . ASP A 1 85 ? 0.904 -10.778 -12.771 1.00 69.12 85 ASP A C 1
ATOM 656 O O . ASP A 1 85 ? 0.663 -10.672 -11.567 1.00 69.12 85 ASP A O 1
ATOM 660 N N . LEU A 1 86 ? 2.140 -10.569 -13.239 1.00 69.88 86 LEU A N 1
ATOM 661 C CA . LEU A 1 86 ? 3.258 -10.171 -12.375 1.00 69.88 86 LEU A CA 1
ATOM 662 C C . LEU A 1 86 ? 3.167 -8.695 -11.957 1.00 69.88 86 LEU A C 1
ATOM 664 O O . LEU A 1 86 ? 3.766 -8.280 -10.950 1.00 69.88 86 LEU A O 1
ATOM 668 N N . TRP A 1 87 ? 2.390 -7.897 -12.694 1.00 70.94 87 TRP A N 1
ATOM 669 C CA . TRP A 1 87 ? 2.039 -6.530 -12.337 1.00 70.94 87 TRP A CA 1
ATOM 670 C C . TRP A 1 87 ? 0.743 -6.492 -11.519 1.00 70.94 87 TRP A C 1
ATOM 672 O O . TRP A 1 87 ? -0.324 -6.120 -12.001 1.00 70.94 87 TRP A O 1
ATOM 682 N N . VAL A 1 88 ? 0.840 -6.870 -10.242 1.00 59.69 88 VAL A N 1
ATOM 683 C CA . VAL A 1 88 ? -0.269 -6.704 -9.292 1.00 59.69 88 VAL A CA 1
ATOM 684 C C . VAL A 1 88 ? -0.435 -5.218 -8.974 1.00 59.69 88 VAL A C 1
ATOM 686 O O . VAL A 1 88 ? 0.469 -4.607 -8.390 1.00 59.69 88 VAL A O 1
ATOM 689 N N . GLU A 1 89 ? -1.590 -4.657 -9.347 1.00 53.59 89 GLU A N 1
ATOM 690 C CA . GLU A 1 89 ? -1.985 -3.280 -9.033 1.00 53.59 89 GLU A CA 1
ATOM 691 C C . GLU A 1 89 ? -1.777 -3.010 -7.540 1.00 53.59 89 GLU A C 1
ATOM 693 O O . GLU A 1 89 ? -2.295 -3.703 -6.655 1.00 53.59 89 GLU A O 1
ATOM 698 N N . CYS A 1 90 ? -0.970 -1.999 -7.234 1.00 49.19 90 CYS A N 1
ATOM 699 C CA . CYS A 1 90 ? -0.819 -1.563 -5.863 1.00 49.19 90 CYS A CA 1
ATOM 700 C C . CYS A 1 90 ? -1.994 -0.644 -5.566 1.00 49.19 90 CYS A C 1
ATOM 702 O O . CYS A 1 90 ? -1.913 0.539 -5.873 1.00 49.19 90 CYS A O 1
ATOM 704 N N . ALA A 1 91 ? -3.046 -1.179 -4.928 1.00 47.72 91 ALA A N 1
ATOM 705 C CA . ALA A 1 91 ? -4.170 -0.370 -4.454 1.00 47.72 91 ALA A CA 1
ATOM 706 C C . ALA A 1 91 ? -3.637 0.941 -3.836 1.00 47.72 91 ALA A C 1
ATOM 708 O O . ALA A 1 91 ? -2.784 0.849 -2.927 1.00 47.72 91 ALA A O 1
ATOM 709 N N . PRO A 1 92 ? -4.068 2.114 -4.350 1.00 51.81 92 PRO A N 1
ATOM 710 C CA . PRO A 1 92 ? -3.593 3.410 -3.893 1.00 51.81 92 PRO A CA 1
ATOM 711 C C . PRO A 1 92 ? -3.633 3.507 -2.369 1.00 51.81 92 PRO A C 1
ATOM 713 O O . PRO A 1 92 ? -4.501 2.919 -1.715 1.00 51.81 92 PRO A O 1
ATOM 716 N N . ARG A 1 93 ? -2.677 4.227 -1.771 1.00 53.66 93 ARG A N 1
ATOM 717 C CA . ARG A 1 93 ? -2.605 4.398 -0.305 1.00 53.66 93 ARG A CA 1
ATOM 718 C C . ARG A 1 93 ? -3.929 4.880 0.285 1.00 53.66 93 ARG A C 1
ATOM 720 O O . ARG A 1 93 ? -4.238 4.479 1.403 1.00 53.66 93 ARG A O 1
ATOM 727 N N . ASP A 1 94 ? -4.683 5.676 -0.466 1.00 55.66 94 ASP A N 1
ATOM 728 C CA . ASP A 1 94 ? -5.977 6.207 -0.046 1.00 55.66 94 ASP A CA 1
ATOM 729 C C . ASP A 1 94 ? -7.061 5.126 0.016 1.00 55.66 94 ASP A C 1
ATOM 731 O O . ASP A 1 94 ? -7.658 4.954 1.077 1.00 55.66 94 ASP A O 1
ATOM 735 N N . HIS A 1 95 ? -7.183 4.268 -1.004 1.00 62.91 95 HIS A N 1
ATOM 736 C CA . HIS A 1 95 ? -8.057 3.089 -0.931 1.00 62.91 95 HIS A CA 1
ATOM 737 C C . HIS A 1 95 ? -7.666 2.149 0.217 1.00 62.91 95 HIS A C 1
ATOM 739 O O . HIS A 1 95 ? -8.522 1.596 0.897 1.00 62.91 95 HIS A O 1
ATOM 745 N N . ARG A 1 96 ? -6.367 2.008 0.520 1.00 70.88 96 ARG A N 1
ATOM 746 C CA . ARG A 1 96 ? -5.924 1.221 1.688 1.00 70.88 96 ARG A CA 1
ATOM 747 C C . ARG A 1 96 ? -6.308 1.852 3.023 1.00 70.88 96 ARG A C 1
ATOM 749 O O . ARG A 1 96 ? -6.374 1.128 4.017 1.00 70.88 96 ARG A O 1
ATOM 756 N N . TRP A 1 97 ? -6.445 3.175 3.087 1.00 85.06 97 TRP A N 1
ATOM 757 C CA . TRP A 1 97 ? -6.876 3.859 4.301 1.00 85.06 97 TRP A CA 1
ATOM 758 C C . TRP A 1 97 ? -8.374 3.642 4.513 1.00 85.06 97 TRP A C 1
ATOM 760 O O . TRP A 1 97 ? -8.762 3.185 5.585 1.00 85.06 97 TRP A O 1
ATOM 770 N N . GLU A 1 98 ? -9.177 3.860 3.471 1.00 83.81 98 GLU A N 1
ATOM 771 C CA . GLU A 1 98 ? -10.633 3.668 3.486 1.00 83.81 98 GLU A CA 1
ATOM 772 C C . GLU A 1 98 ? -11.013 2.219 3.787 1.00 83.81 98 GLU A C 1
ATOM 774 O O . GLU A 1 98 ? -11.732 1.974 4.752 1.00 83.81 98 GLU A O 1
ATOM 779 N N . SER A 1 99 ? -10.433 1.242 3.081 1.00 83.62 99 SER A N 1
ATOM 780 C CA . SER A 1 99 ? -10.707 -0.178 3.347 1.00 83.62 99 SER A CA 1
ATOM 781 C C . SER A 1 99 ? -10.313 -0.603 4.764 1.00 83.62 99 SER A C 1
ATOM 783 O O . SER A 1 99 ? -10.902 -1.520 5.326 1.00 83.62 99 SER A O 1
ATOM 785 N N . LYS A 1 100 ? -9.308 0.039 5.376 1.00 89.00 100 LYS A N 1
ATOM 786 C CA . LYS A 1 100 ? -8.967 -0.232 6.780 1.00 89.00 100 LYS A CA 1
ATOM 787 C C . LYS A 1 100 ? -9.948 0.405 7.750 1.00 89.00 100 LYS A C 1
ATOM 789 O O . LYS A 1 100 ? -10.239 -0.216 8.766 1.00 89.00 100 LYS A O 1
ATOM 794 N N . ALA A 1 101 ? -10.423 1.614 7.461 1.00 90.94 101 ALA A N 1
ATOM 795 C CA . ALA A 1 101 ? -11.463 2.255 8.253 1.00 90.94 101 ALA A CA 1
ATOM 796 C C . ALA A 1 101 ? -12.75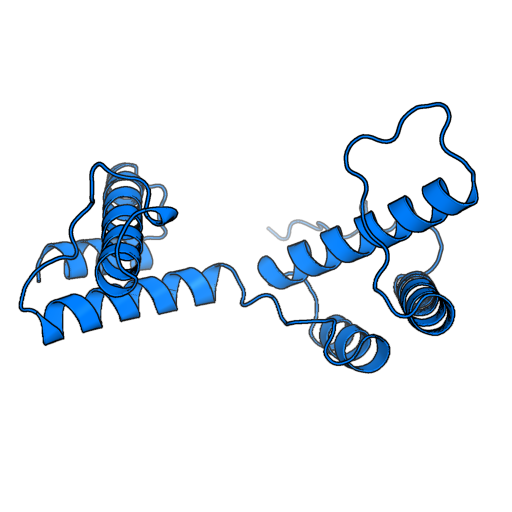2 1.420 8.225 1.00 90.94 101 ALA A C 1
ATOM 798 O O . ALA A 1 101 ? -13.323 1.145 9.278 1.00 90.94 101 ALA A O 1
ATOM 799 N N . GLU A 1 102 ? -13.138 0.935 7.044 1.00 91.94 102 GLU A N 1
ATOM 800 C CA . GLU A 1 102 ? -14.271 0.027 6.855 1.00 91.94 102 GLU A CA 1
ATOM 801 C C . GLU A 1 102 ? -14.079 -1.293 7.612 1.00 91.94 102 GLU A C 1
ATOM 803 O O . GLU A 1 102 ? -14.944 -1.672 8.393 1.00 91.94 102 GLU A O 1
ATOM 808 N N . ALA A 1 103 ? -12.907 -1.929 7.508 1.00 92.56 103 ALA A N 1
ATOM 809 C CA . ALA A 1 103 ? -12.615 -3.153 8.258 1.00 92.56 103 ALA A CA 1
ATOM 810 C C . ALA A 1 103 ? -12.647 -2.955 9.788 1.00 92.56 103 ALA A C 1
ATOM 812 O O . ALA A 1 103 ? -12.990 -3.877 10.526 1.00 92.56 103 ALA A O 1
ATOM 813 N N . VAL A 1 104 ? -12.287 -1.767 10.296 1.00 94.81 104 VAL A N 1
ATOM 814 C CA . VAL A 1 104 ? -12.456 -1.441 11.723 1.00 94.81 104 VAL A CA 1
ATOM 815 C C . VAL A 1 104 ? -13.935 -1.300 12.075 1.00 94.81 104 VAL A C 1
ATOM 817 O O . VAL A 1 104 ? -14.337 -1.821 13.113 1.00 94.81 104 VAL A O 1
ATOM 820 N N . ARG A 1 105 ? -14.732 -0.626 11.237 1.00 94.81 105 ARG A N 1
ATOM 821 C CA . ARG A 1 105 ? -16.179 -0.480 11.446 1.00 94.81 105 ARG A CA 1
ATOM 822 C C . ARG A 1 105 ? -16.865 -1.842 11.485 1.00 94.81 105 ARG A C 1
ATOM 824 O O . ARG A 1 105 ? -17.505 -2.155 12.477 1.00 94.81 105 ARG A O 1
ATOM 831 N N . GLU A 1 106 ? -16.625 -2.689 10.489 1.00 93.06 106 GLU A N 1
ATOM 832 C CA . GLU A 1 106 ? -17.187 -4.043 10.426 1.00 93.06 106 GLU A CA 1
ATOM 833 C C . GLU A 1 106 ? -16.780 -4.896 11.639 1.00 93.06 106 GLU A C 1
ATOM 835 O O . GLU A 1 106 ? -17.591 -5.635 12.203 1.00 93.06 106 GLU A O 1
ATOM 840 N N . PHE A 1 107 ? -15.531 -4.771 12.101 1.00 94.94 107 PHE A N 1
ATOM 841 C CA . PHE A 1 107 ? -15.091 -5.440 13.324 1.00 94.94 107 PHE A CA 1
ATOM 842 C C . PHE A 1 107 ? -15.874 -4.954 14.552 1.00 94.94 107 PHE A C 1
ATOM 844 O O . PHE A 1 107 ? -16.275 -5.766 15.387 1.00 94.94 107 PHE A O 1
ATOM 851 N N . ILE A 1 108 ? -16.095 -3.643 14.682 1.00 94.94 108 ILE A N 1
ATOM 852 C CA . ILE A 1 108 ? -16.872 -3.079 15.791 1.00 94.94 108 ILE A CA 1
ATOM 853 C C . ILE A 1 108 ? -18.331 -3.528 15.704 1.00 94.94 108 ILE A C 1
ATOM 855 O O . ILE A 1 108 ? -18.863 -3.996 16.705 1.00 94.94 108 ILE A O 1
ATOM 859 N N . ASP A 1 109 ? -18.940 -3.481 14.523 1.00 93.75 109 ASP A N 1
ATOM 860 C CA . ASP A 1 109 ? -20.335 -3.877 14.311 1.00 93.75 109 ASP A CA 1
ATOM 861 C C . ASP A 1 109 ? -20.560 -5.367 14.614 1.00 93.75 109 ASP A C 1
ATOM 863 O O . ASP A 1 109 ? -21.555 -5.743 15.231 1.00 93.75 109 ASP A O 1
ATOM 867 N N . SER A 1 110 ? -19.612 -6.228 14.232 1.00 92.38 110 SER A N 1
ATOM 868 C CA . SER A 1 110 ? -19.706 -7.678 14.451 1.00 92.38 110 SER A CA 1
ATOM 869 C C . SER A 1 110 ? -19.371 -8.116 15.878 1.00 92.38 110 SER A C 1
ATOM 871 O O . SER A 1 110 ? -19.921 -9.107 16.360 1.00 92.38 110 SER A O 1
ATOM 873 N N . THR A 1 111 ? -18.470 -7.411 16.569 1.00 92.00 111 THR A N 1
ATOM 874 C CA . THR A 1 111 ? -17.999 -7.813 17.908 1.00 92.00 111 THR A CA 1
ATOM 875 C C . THR A 1 111 ? -18.540 -6.952 19.049 1.00 92.00 111 THR A C 1
ATOM 877 O O . THR A 1 111 ? -18.382 -7.322 20.214 1.00 92.00 111 THR A O 1
ATOM 880 N N . GLY A 1 112 ? -19.145 -5.803 18.742 1.00 91.88 112 GLY A N 1
ATOM 881 C CA . GLY A 1 112 ? -19.579 -4.792 19.708 1.00 91.88 112 GLY A CA 1
ATOM 882 C C . GLY A 1 112 ? -18.425 -4.102 20.444 1.00 91.88 112 GLY A C 1
ATOM 883 O O . GLY A 1 112 ? -18.637 -3.500 21.496 1.00 91.88 112 GLY A O 1
ATOM 884 N N . ARG A 1 113 ? -17.183 -4.241 19.961 1.00 93.38 113 ARG A N 1
ATOM 885 C CA . ARG A 1 113 ? -15.988 -3.691 20.611 1.00 93.38 113 ARG A CA 1
ATOM 886 C C . ARG A 1 113 ? -14.922 -3.273 19.609 1.00 93.38 113 ARG A C 1
ATOM 888 O O . ARG A 1 113 ? -14.817 -3.788 18.503 1.00 93.38 113 ARG A O 1
ATOM 895 N N . LYS A 1 114 ? -14.029 -2.394 20.057 1.00 93.69 114 LYS A N 1
ATOM 896 C CA . LYS A 1 114 ? -12.859 -1.976 19.277 1.00 93.69 114 LYS A CA 1
ATOM 897 C C . LYS A 1 114 ? -11.822 -3.109 19.160 1.00 93.69 114 LYS A C 1
ATOM 899 O O . LYS A 1 114 ? -11.661 -3.886 20.112 1.00 93.69 114 LYS A O 1
ATOM 904 N N . PRO A 1 115 ? -11.083 -3.188 18.037 1.00 93.81 115 PRO A N 1
ATOM 905 C CA . PRO A 1 115 ? -10.006 -4.157 17.866 1.00 93.81 115 PRO A CA 1
ATOM 906 C C . PRO A 1 115 ? -8.850 -3.869 18.831 1.00 93.81 115 PRO A C 1
ATOM 908 O O . PRO A 1 115 ? -8.432 -2.720 19.014 1.00 93.81 115 PRO A O 1
ATOM 911 N N . LEU A 1 116 ? -8.323 -4.918 19.457 1.00 91.19 116 LEU A N 1
ATOM 912 C CA . LEU A 1 116 ? -7.258 -4.822 20.448 1.00 91.19 116 LEU A CA 1
ATOM 913 C C . LEU A 1 116 ? -5.874 -4.817 19.799 1.00 91.19 116 LEU A C 1
ATOM 915 O O . LEU A 1 116 ? -5.657 -5.325 18.702 1.00 91.19 116 LEU A O 1
ATOM 919 N N . THR A 1 117 ? -4.902 -4.262 20.522 1.00 89.88 117 THR A N 1
ATOM 920 C CA . THR A 1 117 ? -3.483 -4.455 20.205 1.00 89.88 117 THR A CA 1
ATOM 921 C C . THR A 1 117 ? -2.903 -5.543 21.092 1.00 89.88 117 THR A C 1
ATOM 923 O O . THR A 1 117 ? -3.182 -5.618 22.290 1.00 89.88 117 THR A O 1
ATOM 926 N N . HIS A 1 118 ? -2.070 -6.393 20.507 1.00 86.94 118 HIS A N 1
ATOM 927 C CA . HIS A 1 118 ? -1.399 -7.473 21.207 1.00 86.94 118 HIS A CA 1
ATOM 928 C C . HIS A 1 118 ? 0.058 -7.106 21.505 1.00 86.94 118 HIS A C 1
ATOM 930 O O . HIS A 1 118 ? 0.731 -6.399 20.751 1.00 86.94 118 HIS A O 1
ATOM 936 N N . ARG A 1 119 ? 0.582 -7.617 22.625 1.00 85.75 119 ARG A N 1
ATOM 937 C CA . ARG A 1 119 ? 2.002 -7.444 22.981 1.00 85.75 119 ARG A CA 1
ATOM 938 C C . ARG A 1 119 ? 2.943 -8.246 22.082 1.00 85.75 119 ARG A C 1
ATOM 940 O O . ARG A 1 119 ? 4.071 -7.822 21.863 1.00 85.75 119 ARG A O 1
ATOM 947 N N . LEU A 1 120 ? 2.484 -9.391 21.586 1.00 84.62 120 LEU A N 1
ATOM 948 C CA . LEU A 1 120 ? 3.273 -10.255 20.714 1.00 84.62 120 LEU A CA 1
ATOM 949 C C . LEU A 1 120 ? 3.227 -9.766 19.256 1.00 84.62 120 LEU A C 1
ATOM 951 O O . LEU A 1 120 ? 2.239 -9.142 18.858 1.00 84.62 120 LEU A O 1
ATOM 955 N N . PRO A 1 121 ? 4.266 -10.053 18.449 1.00 83.44 121 PRO A N 1
ATOM 956 C CA . PRO A 1 121 ? 4.238 -9.782 17.016 1.00 83.44 121 PRO A CA 1
ATOM 957 C C . PRO A 1 121 ? 3.068 -10.494 16.334 1.00 83.44 121 PRO A C 1
ATOM 959 O O . PRO A 1 121 ? 2.794 -11.655 16.625 1.00 83.44 121 PRO A O 1
ATOM 962 N N . SER A 1 122 ? 2.416 -9.852 15.361 1.00 80.12 122 SER A N 1
ATOM 963 C CA . SER A 1 122 ? 1.277 -10.467 14.663 1.00 80.12 122 SER A CA 1
ATOM 964 C C . SER A 1 122 ? 1.644 -11.778 13.950 1.00 80.12 122 SER A C 1
ATOM 966 O O . SER A 1 122 ? 0.770 -12.599 13.716 1.00 80.12 122 SER A O 1
ATOM 968 N N . SER A 1 123 ? 2.923 -11.995 13.616 1.00 82.00 123 SER A N 1
ATOM 969 C CA . SER A 1 123 ? 3.420 -13.235 13.000 1.00 82.00 123 SER A CA 1
ATOM 970 C C . SER A 1 123 ? 3.404 -14.449 13.931 1.00 82.00 123 SER A C 1
ATOM 972 O O . SER A 1 123 ? 3.494 -15.572 13.447 1.00 82.00 123 SER A O 1
ATOM 974 N N . THR A 1 124 ? 3.308 -14.245 15.247 1.00 87.88 124 THR A N 1
ATOM 975 C CA . THR A 1 124 ? 3.273 -15.329 16.242 1.00 87.88 124 THR A CA 1
ATOM 976 C C . THR A 1 124 ? 1.867 -15.589 16.781 1.00 87.88 124 THR A C 1
ATOM 978 O O . THR A 1 124 ? 1.673 -16.484 17.603 1.00 87.88 124 THR A O 1
ATOM 981 N N . LEU A 1 125 ? 0.881 -14.806 16.337 1.00 86.12 125 LEU A N 1
ATOM 982 C CA . LEU A 1 125 ? -0.514 -14.943 16.731 1.00 86.12 125 LEU A CA 1
ATOM 983 C C . LEU A 1 125 ? -1.270 -15.856 15.752 1.00 86.12 125 LEU A C 1
ATOM 985 O O . LEU A 1 125 ? -0.950 -15.875 14.562 1.00 86.12 125 LEU A O 1
ATOM 989 N N . PRO A 1 126 ? -2.324 -16.554 16.216 1.00 91.19 126 PRO A N 1
ATOM 990 C CA . PRO A 1 126 ? -3.293 -17.178 15.322 1.00 91.19 126 PRO A CA 1
ATOM 991 C C . PRO A 1 126 ? -3.848 -16.164 14.305 1.00 91.19 126 PRO A C 1
ATOM 993 O O . PRO A 1 126 ? -3.981 -14.989 14.664 1.00 91.19 126 PRO A O 1
ATOM 996 N N . PRO A 1 127 ? -4.219 -16.587 13.081 1.00 86.31 127 PRO A N 1
ATOM 997 C CA . PRO A 1 127 ? -4.604 -15.680 11.995 1.00 86.31 127 PRO A CA 1
ATOM 998 C C . PRO A 1 127 ? -5.653 -14.628 12.375 1.00 86.31 127 PRO A C 1
ATOM 1000 O O . PRO A 1 127 ? -5.479 -13.454 12.057 1.00 86.31 127 PRO A O 1
ATOM 1003 N N . GLU A 1 128 ? -6.691 -15.016 13.117 1.00 85.56 128 GLU A N 1
ATOM 1004 C CA . GLU A 1 128 ? -7.757 -14.112 13.575 1.00 85.56 128 GLU A CA 1
ATOM 1005 C C . GLU A 1 128 ? -7.227 -13.022 14.518 1.00 85.56 128 GLU A C 1
ATOM 1007 O O . GLU A 1 128 ? -7.456 -11.833 14.306 1.00 85.56 128 GLU A O 1
ATOM 1012 N N . ARG A 1 129 ? -6.422 -13.407 15.516 1.00 87.69 129 ARG A N 1
ATOM 1013 C CA . ARG A 1 129 ? -5.785 -12.461 16.448 1.00 87.69 129 ARG A CA 1
ATOM 1014 C C . ARG A 1 129 ? -4.743 -11.591 15.754 1.00 87.69 129 ARG A C 1
ATOM 1016 O O . ARG A 1 129 ? -4.569 -10.432 16.111 1.00 87.69 129 ARG A O 1
ATOM 1023 N N . ALA A 1 130 ? -4.050 -12.132 14.755 1.00 88.12 130 ALA A N 1
ATOM 1024 C CA . ALA A 1 130 ? -3.123 -11.370 13.930 1.00 88.12 130 ALA A CA 1
ATOM 1025 C C . ALA A 1 130 ? -3.851 -10.327 13.066 1.00 88.12 130 ALA A C 1
ATOM 1027 O O . ALA A 1 130 ? -3.311 -9.243 12.838 1.00 88.12 130 ALA A O 1
ATOM 1028 N N . ALA A 1 131 ? -5.050 -10.644 12.570 1.00 88.31 131 ALA A N 1
ATOM 1029 C CA . ALA A 1 131 ? -5.895 -9.708 11.837 1.00 88.31 131 ALA A CA 1
ATOM 1030 C C . ALA A 1 131 ? -6.423 -8.599 12.759 1.00 88.31 131 ALA A C 1
ATOM 1032 O O . ALA A 1 131 ? -6.236 -7.422 12.445 1.00 88.31 131 ALA A O 1
ATOM 1033 N N . GLU A 1 132 ? -6.963 -8.958 13.929 1.00 93.12 132 GLU A N 1
ATOM 1034 C CA . GLU A 1 132 ? -7.400 -7.996 14.948 1.00 93.12 132 GLU A CA 1
ATOM 1035 C C . GLU A 1 132 ? -6.252 -7.064 15.377 1.00 93.12 132 GLU A C 1
ATOM 1037 O O . GLU A 1 132 ? -6.406 -5.843 15.347 1.00 93.12 132 GLU A O 1
ATOM 1042 N N . ASP A 1 133 ? -5.067 -7.612 15.673 1.00 92.19 133 ASP A N 1
ATOM 1043 C CA . ASP A 1 133 ? -3.885 -6.835 16.071 1.00 92.19 133 ASP A CA 1
ATOM 1044 C C . ASP A 1 133 ? -3.508 -5.772 15.027 1.00 92.19 133 ASP A C 1
ATOM 1046 O O . ASP A 1 133 ? -3.164 -4.634 15.363 1.00 92.19 133 ASP A O 1
ATOM 1050 N N . LYS A 1 134 ? -3.594 -6.113 13.736 1.00 91.06 134 LYS A N 1
ATOM 1051 C CA . LYS A 1 134 ? -3.308 -5.173 12.643 1.00 91.06 134 LYS A CA 1
ATOM 1052 C C . LYS A 1 134 ? -4.313 -4.021 12.615 1.00 91.06 134 LYS A C 1
ATOM 1054 O O . LYS A 1 134 ? -3.891 -2.882 12.383 1.00 91.06 134 LYS A O 1
ATOM 1059 N N . LEU A 1 135 ? -5.597 -4.299 12.851 1.00 93.81 135 LEU A N 1
ATOM 1060 C CA . LEU A 1 135 ? -6.650 -3.282 12.932 1.00 93.81 135 LEU A CA 1
ATOM 1061 C C . LEU A 1 135 ? -6.462 -2.392 14.165 1.00 93.81 135 LEU A C 1
ATOM 1063 O O . LEU A 1 135 ? -6.419 -1.168 14.029 1.00 93.81 135 LEU A O 1
ATOM 1067 N N . GLY A 1 136 ? -6.227 -2.981 15.340 1.00 93.25 136 GLY A N 1
ATOM 1068 C CA . GLY A 1 136 ? -5.992 -2.243 16.583 1.00 93.25 136 GLY A CA 1
ATOM 1069 C C . GLY A 1 136 ? -4.774 -1.321 16.492 1.00 93.25 136 GLY A C 1
ATOM 1070 O O . GLY A 1 136 ? -4.831 -0.146 16.867 1.00 93.25 136 GLY A O 1
ATOM 1071 N N . ARG A 1 137 ? -3.664 -1.802 15.914 1.00 93.56 137 ARG A N 1
ATOM 1072 C CA . ARG A 1 137 ? -2.456 -0.983 15.704 1.00 93.56 137 ARG A CA 1
ATOM 1073 C C . ARG A 1 137 ? -2.703 0.152 14.723 1.00 93.56 137 ARG A C 1
ATOM 1075 O O . ARG A 1 137 ? -2.150 1.237 14.900 1.00 93.56 137 ARG A O 1
ATOM 1082 N N . TRP A 1 138 ? -3.484 -0.095 13.674 1.00 94.56 138 TRP A N 1
ATOM 1083 C CA . TRP A 1 138 ? -3.839 0.944 12.718 1.00 94.56 138 TRP A CA 1
ATOM 1084 C C . TRP A 1 138 ? -4.708 2.022 13.376 1.00 94.56 138 TRP A C 1
ATOM 1086 O O . TRP A 1 138 ? -4.326 3.190 13.305 1.00 94.56 138 TRP A O 1
ATOM 1096 N N . LEU A 1 139 ? -5.771 1.643 14.095 1.00 94.88 139 LEU A N 1
ATOM 1097 C CA . LEU A 1 139 ? -6.664 2.574 14.795 1.00 94.88 139 LEU A CA 1
ATOM 1098 C C . LEU A 1 139 ? -5.902 3.419 15.824 1.00 94.88 139 LEU A C 1
ATOM 1100 O O . LEU A 1 139 ? -6.052 4.639 15.871 1.00 94.88 139 LEU A O 1
ATOM 1104 N N . SER A 1 140 ? -4.998 2.799 16.587 1.00 93.50 140 SER A N 1
ATOM 1105 C CA . SER A 1 140 ? -4.173 3.511 17.566 1.00 93.50 140 SER A CA 1
ATOM 1106 C C . SER A 1 140 ? -3.230 4.530 16.911 1.00 93.50 140 SER A C 1
ATOM 1108 O O . SER A 1 140 ? -3.032 5.615 17.456 1.00 93.50 140 SER A O 1
ATOM 1110 N N . LYS A 1 141 ? -2.671 4.219 15.731 1.00 92.25 141 LYS A N 1
ATOM 1111 C CA . LYS A 1 141 ? -1.874 5.181 14.950 1.00 92.25 141 LYS A CA 1
ATOM 1112 C C . LYS A 1 141 ? -2.733 6.318 14.402 1.00 92.25 141 LYS A C 1
ATOM 1114 O O . LYS A 1 141 ? -2.301 7.465 14.465 1.00 92.25 141 LYS A O 1
ATOM 1119 N N . GLN A 1 142 ? -3.933 6.020 13.897 1.00 94.06 142 GLN A N 1
ATOM 1120 C CA . GLN A 1 142 ? -4.836 7.051 13.378 1.00 94.06 142 GLN A CA 1
ATOM 1121 C C . GLN A 1 142 ? -5.308 8.000 14.480 1.00 94.06 142 GLN A C 1
ATOM 1123 O O . GLN A 1 142 ? -5.313 9.205 14.266 1.00 94.06 142 GLN A O 1
ATOM 1128 N N . LYS A 1 143 ? -5.594 7.493 15.686 1.00 93.12 143 LYS A N 1
ATOM 1129 C CA . LYS A 1 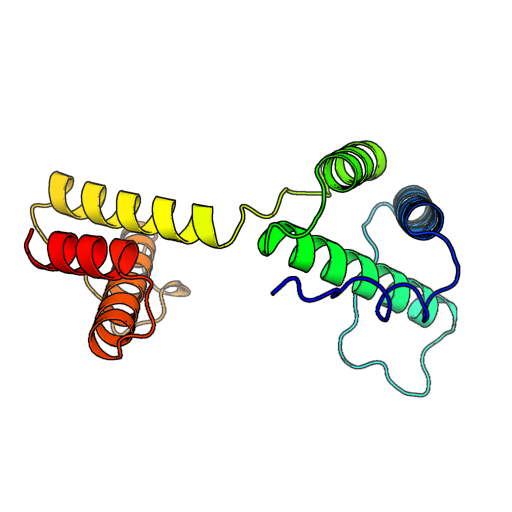143 ? -5.913 8.327 16.854 1.00 93.12 143 LYS A CA 1
ATOM 1130 C C . LYS A 1 143 ? -4.817 9.356 17.142 1.00 93.12 143 LYS A C 1
ATOM 1132 O O . LYS A 1 143 ? -5.105 10.531 17.334 1.00 93.12 143 LYS A O 1
ATOM 1137 N N . VAL A 1 144 ? -3.554 8.922 17.154 1.00 92.75 144 VAL A N 1
ATOM 1138 C CA . VAL A 1 144 ? -2.412 9.824 17.378 1.00 92.75 144 VAL A CA 1
ATOM 1139 C C . VAL A 1 144 ? -2.289 10.844 16.245 1.00 92.75 144 VAL A C 1
ATOM 1141 O O . VAL A 1 144 ? -2.114 12.026 16.519 1.00 92.75 144 VAL A O 1
ATOM 1144 N N . ALA A 1 145 ? -2.424 10.412 14.988 1.00 88.69 145 ALA A N 1
ATOM 1145 C CA . ALA A 1 145 ? -2.349 11.301 13.828 1.00 88.69 145 ALA A CA 1
ATOM 1146 C C . ALA A 1 145 ? -3.492 12.336 13.791 1.00 88.69 145 ALA A C 1
ATOM 1148 O O . ALA A 1 145 ? -3.251 13.492 13.446 1.00 88.69 145 ALA A O 1
ATOM 1149 N N . SER A 1 146 ? -4.704 11.939 14.196 1.00 89.50 146 SER A N 1
ATOM 1150 C CA . SER A 1 146 ? -5.866 12.821 14.352 1.00 89.50 146 SER A CA 1
ATOM 1151 C C . SER A 1 146 ? -5.616 13.868 15.434 1.00 89.50 146 SER A C 1
ATOM 1153 O O . SER A 1 146 ? -5.778 15.058 15.190 1.00 89.50 146 SER A O 1
ATOM 1155 N N . ASN A 1 147 ? -5.145 13.444 16.610 1.00 87.94 147 ASN A N 1
ATOM 1156 C CA . ASN A 1 147 ? -4.840 14.350 17.721 1.00 87.94 147 ASN A CA 1
ATOM 1157 C C . ASN A 1 147 ? -3.688 15.314 17.404 1.00 87.94 147 ASN A C 1
ATOM 1159 O O . ASN A 1 147 ? -3.641 16.413 17.946 1.00 87.94 147 ASN A O 1
ATOM 1163 N N . ALA A 1 148 ? -2.755 14.901 16.545 1.00 89.69 148 ALA A N 1
ATOM 1164 C CA . ALA A 1 148 ? -1.657 15.736 16.074 1.00 89.69 148 ALA A CA 1
ATOM 1165 C C . ALA A 1 148 ? -2.058 16.684 14.925 1.00 89.69 148 ALA A C 1
ATOM 1167 O O . ALA A 1 148 ? -1.222 17.467 14.482 1.00 89.69 148 ALA A O 1
ATOM 1168 N N . GLY A 1 149 ? -3.295 16.605 14.416 1.00 87.88 149 GLY A N 1
ATOM 1169 C CA . GLY A 1 149 ? -3.775 17.443 13.311 1.00 87.88 149 GLY A CA 1
ATOM 1170 C C . GLY A 1 149 ? -3.118 17.144 11.960 1.00 87.88 149 GLY A C 1
ATOM 1171 O O . GLY A 1 149 ? -3.095 18.004 11.086 1.00 87.88 149 GLY A O 1
ATOM 1172 N N . VAL A 1 150 ? -2.548 15.946 11.785 1.00 88.19 150 VAL A N 1
ATOM 1173 C CA . VAL A 1 150 ? -1.835 15.548 10.553 1.00 88.19 150 VAL A CA 1
ATOM 1174 C C . VAL A 1 150 ? -2.770 14.842 9.562 1.00 88.19 150 VAL A C 1
ATOM 1176 O O . VAL A 1 150 ? -2.439 14.683 8.388 1.00 88.19 150 VAL A O 1
ATOM 1179 N N . LEU A 1 151 ? -3.944 14.400 10.021 1.00 84.69 151 LEU A N 1
ATOM 1180 C CA . LEU A 1 151 ? -4.963 13.828 9.147 1.00 84.69 151 LEU A CA 1
ATOM 1181 C C . LEU A 1 151 ? -5.787 14.931 8.467 1.00 84.69 151 LEU A C 1
ATOM 1183 O O . LEU A 1 151 ? -6.116 15.923 9.117 1.00 84.69 151 LEU A O 1
ATOM 1187 N N . PRO A 1 152 ? -6.185 14.735 7.195 1.00 86.56 152 PRO A N 1
ATOM 1188 C CA . PRO A 1 152 ? -7.253 15.519 6.584 1.00 86.56 152 PRO A CA 1
ATOM 1189 C C . PRO A 1 152 ? -8.508 15.523 7.474 1.00 86.56 152 PRO A C 1
ATOM 1191 O O . PRO A 1 152 ? -8.784 14.499 8.107 1.00 86.56 152 PRO A O 1
ATOM 1194 N N . PRO A 1 153 ? -9.281 16.623 7.510 1.00 84.62 153 PRO A N 1
ATOM 1195 C CA . PRO A 1 153 ? -10.413 16.782 8.426 1.00 84.62 153 PRO A CA 1
ATOM 1196 C C . PRO A 1 153 ? -11.433 15.642 8.317 1.00 84.62 153 PRO A C 1
ATOM 1198 O O . PRO A 1 153 ? -11.773 15.039 9.329 1.00 84.62 153 PRO A O 1
ATOM 1201 N N . GLU A 1 154 ? -11.802 15.240 7.100 1.00 87.50 154 GLU A N 1
ATOM 1202 C CA . GLU A 1 154 ? -12.725 14.119 6.849 1.00 87.50 154 GLU A CA 1
ATOM 1203 C C . GLU A 1 154 ? -12.228 12.794 7.461 1.00 87.50 154 GLU A C 1
ATOM 1205 O O . GLU A 1 154 ? -12.989 12.015 8.034 1.00 87.50 154 GLU A O 1
ATOM 1210 N N . ARG A 1 155 ? -10.913 12.542 7.397 1.00 90.06 155 ARG A N 1
ATOM 1211 C CA . ARG A 1 155 ? -10.292 11.343 7.981 1.00 90.06 155 ARG A CA 1
ATOM 1212 C C . ARG A 1 155 ? -10.224 11.416 9.500 1.00 90.06 155 ARG A C 1
ATOM 1214 O O . ARG A 1 155 ? -10.353 10.388 10.161 1.00 90.06 155 ARG A O 1
ATOM 1221 N N . ALA A 1 156 ? -9.986 12.604 10.048 1.00 89.56 156 ALA A N 1
ATOM 1222 C CA . ALA A 1 156 ? -9.987 12.830 11.486 1.00 89.56 156 ALA A CA 1
ATOM 1223 C C . ALA A 1 156 ? -11.388 12.595 12.073 1.00 89.56 156 ALA A C 1
ATOM 1225 O O . ALA A 1 156 ? -11.517 11.868 13.057 1.00 89.56 156 ALA A O 1
ATOM 1226 N N . GLU A 1 157 ? -12.430 13.125 11.431 1.00 91.19 157 GLU A N 1
ATOM 1227 C CA . GLU A 1 157 ? -13.829 12.914 11.822 1.00 91.19 157 GLU A CA 1
ATOM 1228 C C . GLU A 1 157 ? -14.207 11.433 11.801 1.00 91.19 157 GLU A C 1
ATOM 1230 O O . GLU A 1 157 ? -14.691 10.917 12.809 1.00 91.19 157 GLU A O 1
ATOM 1235 N N . LEU A 1 158 ? -13.888 10.716 10.719 1.00 92.94 158 LEU A N 1
ATOM 1236 C CA . LEU A 1 158 ? -14.165 9.280 10.637 1.00 92.94 158 LEU A CA 1
ATOM 1237 C C . LEU A 1 158 ? -13.442 8.488 11.739 1.00 92.94 158 LEU A C 1
ATOM 1239 O O . LEU A 1 158 ? -14.005 7.572 12.331 1.00 92.94 158 LEU A O 1
ATOM 1243 N N . VAL A 1 159 ? -12.190 8.830 12.053 1.00 92.50 159 VAL A N 1
ATOM 1244 C CA . VAL A 1 159 ? -11.446 8.167 13.137 1.00 92.50 159 VAL A CA 1
ATOM 1245 C C . VAL A 1 159 ? -12.082 8.449 14.497 1.00 92.50 159 VAL A C 1
ATOM 1247 O O . VAL A 1 159 ? -12.133 7.548 15.333 1.00 92.50 159 VAL A O 1
ATOM 1250 N N . LEU A 1 160 ? -12.572 9.667 14.735 1.00 92.00 160 LEU A N 1
ATOM 1251 C CA . LEU A 1 160 ? -13.285 10.014 15.965 1.00 92.00 160 LEU A CA 1
ATOM 1252 C C . LEU A 1 160 ? -14.612 9.259 16.085 1.00 92.00 160 LEU A C 1
ATOM 1254 O O . LEU A 1 160 ? -14.913 8.762 17.169 1.00 92.00 160 LEU A O 1
ATOM 1258 N N . GLU A 1 161 ? -15.348 9.101 14.985 1.00 93.00 161 GLU A N 1
ATOM 1259 C CA . GLU A 1 161 ? -16.564 8.285 14.924 1.00 93.00 161 GLU A CA 1
ATOM 1260 C C . GLU A 1 161 ? -16.267 6.828 15.307 1.00 93.00 161 GLU A C 1
ATOM 1262 O O . GLU A 1 161 ? -16.868 6.300 16.239 1.00 93.00 161 GLU A O 1
ATOM 1267 N N . LEU A 1 162 ? -15.255 6.204 14.691 1.00 92.50 162 LEU A N 1
ATOM 1268 C CA . LEU A 1 162 ? -14.830 4.836 15.023 1.00 92.50 162 LEU A CA 1
ATOM 1269 C C . LEU A 1 162 ? -14.369 4.687 16.483 1.00 92.50 162 LEU A C 1
ATOM 1271 O O . LEU A 1 162 ? -14.454 3.608 17.068 1.00 92.50 162 LEU A O 1
ATOM 1275 N N . LEU A 1 163 ? -13.837 5.752 17.086 1.00 91.00 163 LEU A N 1
ATOM 1276 C CA . LEU A 1 163 ? -13.466 5.762 18.500 1.00 91.00 163 LEU A CA 1
ATOM 1277 C C . LEU A 1 163 ? -14.676 5.946 19.431 1.00 91.00 163 LEU A C 1
ATOM 1279 O O . LEU A 1 163 ? -14.566 5.609 20.614 1.00 91.00 163 LEU A O 1
ATOM 1283 N N . ALA A 1 164 ? -15.801 6.442 18.920 1.00 90.88 164 ALA A N 1
ATOM 1284 C CA . ALA A 1 164 ? -17.039 6.653 19.662 1.00 90.88 164 ALA A CA 1
ATOM 1285 C C . ALA A 1 164 ? -17.991 5.442 19.635 1.00 90.88 164 ALA A C 1
ATOM 1287 O O . ALA A 1 164 ? -18.761 5.303 20.583 1.00 90.88 164 ALA A O 1
ATOM 1288 N N . LEU A 1 165 ? -17.900 4.571 18.618 1.00 87.31 165 LEU A N 1
ATOM 1289 C CA . LEU A 1 165 ? -18.617 3.283 18.531 1.00 87.31 165 LEU A CA 1
ATOM 1290 C C . LEU A 1 165 ? -18.158 2.290 19.608 1.00 87.31 165 LEU A C 1
ATOM 1292 O O . LEU A 1 165 ? -18.996 1.778 20.372 1.00 87.31 165 LEU A O 1
#

Radius of gyration: 20.95 Å; chains: 1; bounding box: 52×46×47 Å

Sequence (165 aa):
MDFPFDSFVDQVVGAGWRETADSVAAFLGEHGHLPLSRMGAARDMPADLAAEDRLGRWVSKQREADRHGTLTDPRRAYLKSALGDLWVECAPRDHRWESKAEAVREFIDSTGRKPLTHRLPSSTLPPERAAEDKLGRWLSKQKVASNAGVLPPERAELVLELLAL

pLDDT: mean 78.91, std 15.96, range [29.02, 94.94]

Foldseek 3Di:
DDDCPDDDVCPPDPDDPVNLLVVQLVCCVVVVDGQAAPPPDDPDDDPVNVVSNVSNVSVVVLQVCQQQVNQDPVNLVSSCVSVPPNPDRNPHPVVVLVVLLVVQVVVCVVPVDGQDADPDQLVPDDVVNSVSNVSNVSLVVLQVCLVVVVDDPVSSVSSVVSVVD

Secondary structure (DSSP, 8-state):
------SSSTTS--S-HHHHHHHHHHHHHHHSSPPPP-SS--TT--HHHHHHHHHHHHHHHHHHHHHTT-S-HHHHHHHHHHHGGGS-----HHHHHHHHHHHHHHHHHHHSSPPPPPSS-GGGS-HHHHHHHHHHHHHHHHHHHHHTT-S-HHHHHHHHHHHH-